Protein AF-A0A7V1K3C0-F1 (afdb_monomer)

Radius of gyration: 14.52 Å; Cα contacts (8 Å, |Δi|>4): 73; chains: 1; bounding box: 44×20×28 Å

Sequence (49 aa):
MIHVMTEKYALGIDIGSTTVKYVLCDEEFNIIAKEYTAHDTKQAETLLR

Solvent-accessible surface area (backbone atoms only — not comparable to full-atom values): 3184 Å² total; per-residue (Å²): 135,86,83,80,81,81,85,59,70,47,78,48,75,47,82,59,99,58,34,41,33,39,38,33,21,43,83,86,63,49,77,76,44,71,51,80,42,75,24,84,96,37,62,69,67,59,72,74,106

pLDDT: mean 80.14, std 13.42, range [49.66, 95.88]

Secondary structure (DSSP, 8-state):
---------EEEEEE-SSEEEEEEE-TT--EEEEEEEE-TT-HHHHHT-

Foldseek 3Di:
DDDDDDWDKDKDWDQDPFWTKIFIAGPVRDTPDIDIDGCVRPRVVVVVD

Nearest PDB structures (foldseek):
  3ezw-assembly1_E  TM=8.189E-01  e=1.394E-01  Escherichia coli K-12
  3eo3-assembly3_B  TM=6.418E-01  e=1.239E-01  Homo sapiens
  6zm5-assembly1_P  TM=7.047E-01  e=6.407E-01  Homo sapiens
  5aj4-assembly1_BS  TM=6.597E-01  e=5.373E-01  Sus scrofa
  7nsh-assembly1_BS  TM=5.686E-01  e=5.698E-01  Sus scrofa

Mean predicted aligned error: 7.95 Å

Structure (mmCIF, N/CA/C/O backbone):
data_AF-A0A7V1K3C0-F1
#
_entry.id   AF-A0A7V1K3C0-F1
#
loop_
_atom_site.group_PDB
_atom_site.id
_atom_site.type_symbol
_atom_site.label_atom_id
_atom_site.label_alt_id
_atom_site.label_comp_id
_atom_site.label_asym_id
_atom_site.label_entity_id
_atom_site.label_seq_id
_atom_site.pdbx_PDB_ins_code
_atom_site.Cartn_x
_atom_site.Cartn_y
_atom_site.Cartn_z
_atom_site.occupancy
_atom_site.B_iso_or_equiv
_atom_site.auth_seq_id
_atom_site.auth_comp_id
_atom_site.auth_asym_id
_atom_site.auth_atom_id
_atom_site.pdbx_PDB_model_num
ATOM 1 N N . MET A 1 1 ? -35.160 12.831 14.041 1.00 49.66 1 MET A N 1
ATOM 2 C CA . MET A 1 1 ? -33.731 13.050 13.734 1.00 49.66 1 MET A CA 1
ATOM 3 C C . MET A 1 1 ? -33.147 11.718 13.315 1.00 49.66 1 MET A C 1
ATOM 5 O O . MET A 1 1 ? -33.233 10.777 14.088 1.00 49.66 1 MET A O 1
ATOM 9 N N . ILE A 1 2 ? -32.641 11.625 12.092 1.00 61.69 2 ILE A N 1
ATOM 10 C CA . ILE A 1 2 ? -31.927 10.449 11.585 1.00 61.69 2 ILE A CA 1
ATOM 11 C C . ILE A 1 2 ? -30.460 10.618 11.977 1.00 61.69 2 ILE A C 1
ATOM 13 O O . ILE A 1 2 ? -29.820 11.570 11.540 1.00 61.69 2 ILE A O 1
ATOM 17 N N . HIS A 1 3 ? -29.964 9.755 12.861 1.00 62.78 3 HIS A N 1
ATOM 18 C CA . HIS A 1 3 ? -28.533 9.661 13.135 1.00 62.78 3 HIS A CA 1
ATOM 19 C C . HIS A 1 3 ? -27.894 8.951 11.943 1.00 62.78 3 HIS A C 1
ATOM 21 O O . HIS A 1 3 ? -28.170 7.777 11.706 1.00 62.78 3 HIS A O 1
ATOM 27 N N . VAL A 1 4 ? -27.083 9.669 11.171 1.00 68.06 4 VAL A N 1
ATOM 28 C CA . VAL A 1 4 ? -26.178 9.041 10.208 1.00 68.06 4 VAL A CA 1
ATOM 29 C C . VAL A 1 4 ? -24.959 8.614 11.015 1.00 68.06 4 VAL A C 1
ATOM 31 O O . VAL A 1 4 ? -24.260 9.469 11.556 1.00 68.06 4 VAL A O 1
ATOM 34 N N . MET A 1 5 ? -24.756 7.307 11.175 1.00 68.94 5 MET A N 1
ATOM 35 C CA . MET A 1 5 ? -23.521 6.798 11.764 1.00 68.94 5 MET A CA 1
ATOM 36 C C . MET A 1 5 ? -22.403 6.975 10.741 1.00 68.94 5 MET A C 1
ATOM 38 O O . MET A 1 5 ? -22.521 6.542 9.595 1.00 68.94 5 MET A O 1
ATOM 42 N N . THR A 1 6 ? -21.352 7.678 11.144 1.00 73.94 6 THR A N 1
ATOM 43 C CA . THR A 1 6 ? -20.140 7.821 10.343 1.00 73.94 6 THR A CA 1
ATOM 44 C C . THR A 1 6 ? -19.215 6.676 10.717 1.00 73.94 6 THR A C 1
ATOM 46 O O . THR A 1 6 ? -18.506 6.776 11.714 1.00 73.94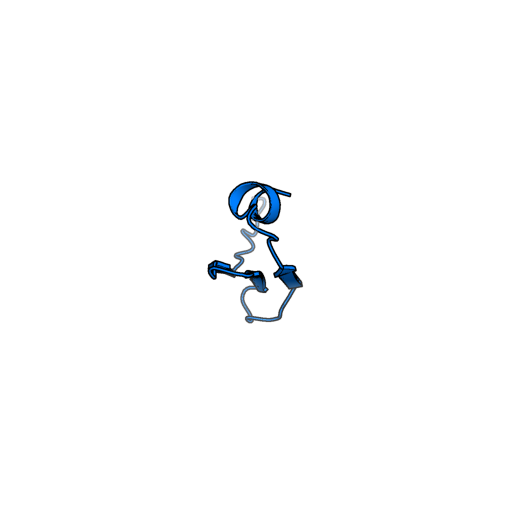 6 THR A O 1
ATOM 49 N N . GLU A 1 7 ? -19.237 5.600 9.937 1.00 78.50 7 GLU A N 1
ATOM 50 C CA . GLU A 1 7 ? -18.292 4.492 10.097 1.00 78.50 7 GLU A CA 1
ATOM 51 C C . GLU A 1 7 ? -16.879 4.984 9.751 1.00 78.50 7 GLU A C 1
ATOM 53 O O . GLU A 1 7 ? -16.655 5.521 8.657 1.00 78.50 7 GLU A O 1
ATOM 58 N N . LYS A 1 8 ? -15.922 4.858 10.679 1.00 87.50 8 LYS A N 1
ATOM 59 C CA . LYS A 1 8 ? -14.520 5.201 10.413 1.00 87.50 8 LYS A CA 1
ATOM 60 C C . LYS A 1 8 ? -13.742 3.966 9.994 1.00 87.50 8 LYS A C 1
ATOM 62 O O . LYS A 1 8 ? -13.889 2.886 10.552 1.00 87.50 8 LYS A O 1
ATOM 67 N N . TYR A 1 9 ? -12.838 4.178 9.048 1.00 93.56 9 TYR A N 1
ATOM 68 C CA . TYR A 1 9 ? -11.925 3.151 8.576 1.00 93.56 9 TYR A CA 1
ATOM 69 C C . TYR A 1 9 ? -10.486 3.634 8.675 1.00 93.56 9 TYR A C 1
ATOM 71 O O . TYR A 1 9 ? -10.196 4.817 8.468 1.00 93.56 9 TYR A O 1
ATOM 79 N N . ALA A 1 10 ? -9.580 2.705 8.958 1.00 94.19 10 ALA A N 1
ATOM 80 C CA . ALA A 1 10 ? -8.146 2.939 8.924 1.00 94.19 10 ALA A CA 1
ATOM 81 C C . ALA A 1 10 ? -7.556 2.305 7.661 1.00 94.19 10 ALA A C 1
ATOM 83 O O . ALA A 1 10 ? -7.691 1.102 7.447 1.00 94.19 10 ALA A O 1
ATOM 84 N N . LEU A 1 11 ? -6.890 3.109 6.831 1.00 95.06 11 LEU A N 1
ATOM 85 C CA . LEU A 1 11 ? -6.185 2.642 5.638 1.00 95.06 11 LEU A CA 1
ATOM 86 C C . LEU A 1 11 ? -4.673 2.746 5.861 1.00 95.06 11 LEU A C 1
ATOM 88 O O . LEU A 1 11 ? -4.141 3.841 6.037 1.00 95.06 11 LEU A O 1
ATOM 92 N N . GLY A 1 12 ? -3.984 1.608 5.838 1.00 93.75 12 GLY A N 1
ATOM 93 C CA . GLY A 1 12 ? -2.526 1.528 5.818 1.00 93.75 12 GLY A CA 1
ATOM 94 C C . GLY A 1 12 ? -2.030 1.223 4.410 1.00 93.75 12 GLY A C 1
ATOM 95 O O . GLY A 1 12 ? -2.522 0.287 3.785 1.00 93.75 12 GLY A O 1
ATOM 96 N N . ILE A 1 13 ? -1.055 1.990 3.918 1.00 93.38 13 ILE A N 1
ATOM 97 C CA . ILE A 1 13 ? -0.437 1.796 2.600 1.00 93.38 13 ILE A CA 1
ATOM 98 C C . ILE A 1 13 ? 1.082 1.701 2.781 1.00 93.38 13 ILE A C 1
ATOM 100 O O . ILE A 1 13 ? 1.687 2.570 3.405 1.00 93.38 13 ILE A O 1
ATOM 104 N N . ASP A 1 14 ? 1.689 0.655 2.221 1.00 90.31 14 ASP A N 1
ATOM 105 C CA . ASP A 1 14 ? 3.139 0.439 2.162 1.00 90.31 14 ASP A CA 1
ATOM 106 C C . ASP A 1 14 ? 3.569 0.352 0.693 1.00 90.31 14 ASP A C 1
ATOM 108 O O . ASP A 1 14 ? 3.179 -0.568 -0.032 1.00 90.31 14 ASP A O 1
ATOM 112 N N . ILE A 1 15 ? 4.351 1.335 0.244 1.00 85.00 15 ILE A N 1
ATOM 113 C CA . ILE A 1 15 ? 4.843 1.429 -1.133 1.00 85.00 15 ILE A CA 1
ATOM 114 C C . ILE A 1 15 ? 6.350 1.191 -1.110 1.00 85.00 15 ILE A C 1
ATOM 116 O O . ILE A 1 15 ? 7.138 2.084 -0.800 1.00 85.00 15 ILE A O 1
ATOM 120 N N . GLY A 1 16 ? 6.742 -0.032 -1.449 1.00 83.25 16 GLY A N 1
ATOM 121 C CA . GLY A 1 16 ? 8.130 -0.417 -1.660 1.00 83.25 16 GLY A CA 1
ATOM 122 C C . GLY A 1 16 ? 8.591 -0.192 -3.101 1.00 83.25 16 GLY A C 1
ATOM 123 O O . GLY A 1 16 ? 7.819 0.197 -3.972 1.00 83.25 16 GLY A O 1
ATOM 124 N N . SER A 1 17 ? 9.869 -0.485 -3.355 1.00 75.62 17 SER A N 1
ATOM 125 C CA . SER A 1 17 ? 10.490 -0.451 -4.689 1.00 75.62 17 SER A CA 1
ATOM 126 C C . SER A 1 17 ? 10.225 -1.693 -5.540 1.00 75.62 17 SER A C 1
ATOM 128 O O . SER A 1 17 ? 10.631 -1.721 -6.702 1.00 75.62 17 SER A O 1
ATOM 130 N N . THR A 1 18 ? 9.564 -2.709 -4.979 1.00 76.81 18 THR A N 1
ATOM 131 C CA . THR A 1 18 ? 9.095 -3.903 -5.704 1.00 76.81 18 THR A CA 1
ATOM 132 C C . THR A 1 18 ? 7.608 -4.204 -5.511 1.00 76.81 18 THR A C 1
ATOM 134 O O . THR A 1 18 ? 7.013 -4.899 -6.334 1.00 76.81 18 THR A O 1
ATOM 137 N N . THR A 1 19 ? 6.985 -3.699 -4.443 1.00 82.62 19 THR A N 1
ATOM 138 C CA . THR A 1 19 ? 5.633 -4.092 -4.027 1.00 82.62 19 THR A CA 1
ATOM 139 C C .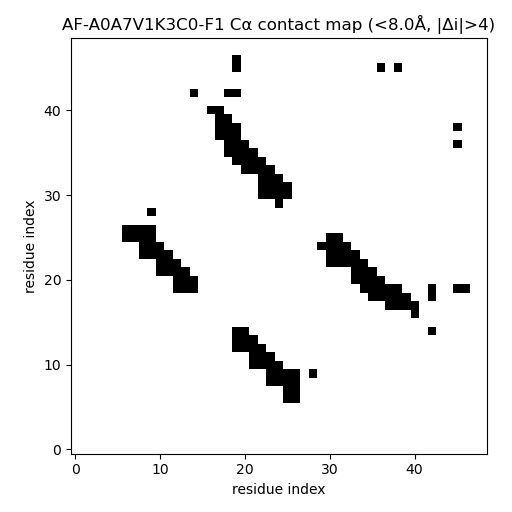 THR A 1 19 ? 4.823 -2.909 -3.530 1.00 82.62 19 THR A C 1
ATOM 141 O O . THR A 1 19 ? 5.350 -2.075 -2.798 1.00 82.62 19 THR A O 1
ATOM 144 N N . VAL A 1 20 ? 3.534 -2.899 -3.841 1.00 86.38 20 VAL A N 1
ATOM 145 C CA . VAL A 1 20 ? 2.531 -2.068 -3.173 1.00 86.38 20 VAL A CA 1
ATOM 146 C C . VAL A 1 20 ? 1.687 -2.978 -2.291 1.00 86.38 20 VAL A C 1
ATOM 148 O O . VAL A 1 20 ? 1.293 -4.067 -2.711 1.00 86.38 20 VAL A O 1
ATOM 151 N N . LYS A 1 21 ? 1.427 -2.549 -1.060 1.00 90.00 21 LYS A N 1
ATOM 152 C CA . LYS A 1 21 ? 0.566 -3.264 -0.121 1.00 90.00 21 LYS A CA 1
ATOM 153 C C . LYS A 1 21 ? -0.413 -2.288 0.495 1.00 90.00 21 LYS A C 1
ATOM 155 O O . LYS A 1 21 ? -0.037 -1.157 0.806 1.00 90.00 21 LYS A O 1
ATOM 160 N N . TYR A 1 22 ? -1.631 -2.742 0.740 1.00 93.56 22 TYR A N 1
ATOM 161 C CA . T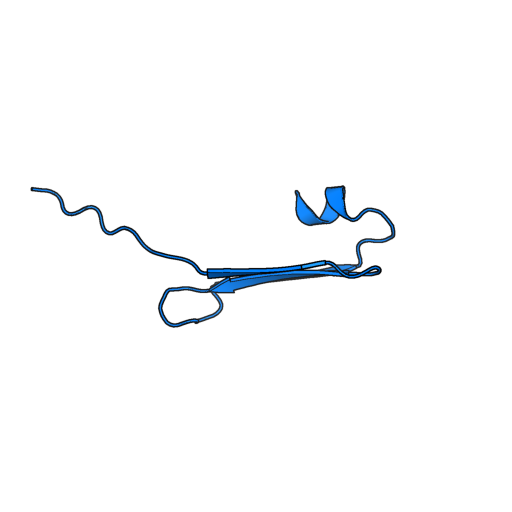YR A 1 22 ? -2.575 -1.990 1.554 1.00 93.56 22 TYR A CA 1
ATOM 162 C C . TYR A 1 22 ? -3.310 -2.894 2.538 1.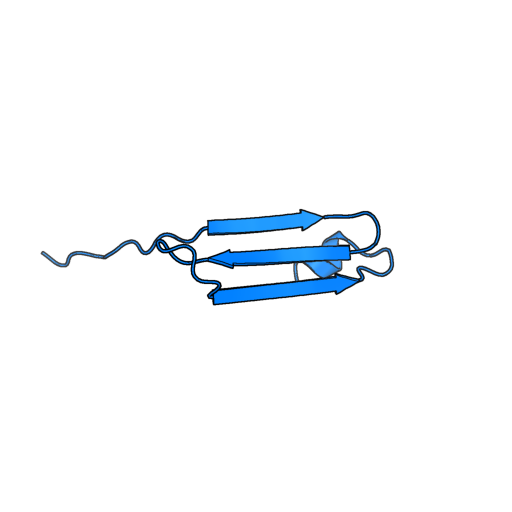00 93.56 22 TYR A C 1
ATOM 164 O O . TYR A 1 22 ? -3.446 -4.101 2.323 1.00 93.56 22 TYR A O 1
ATOM 172 N N . VAL A 1 23 ? -3.797 -2.289 3.616 1.00 95.06 23 VAL A N 1
ATOM 173 C CA . VAL A 1 23 ? -4.730 -2.899 4.562 1.00 95.06 23 VAL A CA 1
ATOM 174 C C . VAL A 1 23 ? -5.803 -1.879 4.925 1.00 95.06 23 VAL A C 1
ATOM 176 O O . VAL A 1 23 ? -5.493 -0.727 5.221 1.00 95.06 23 VAL A O 1
ATOM 179 N N . LEU A 1 24 ? -7.060 -2.298 4.880 1.00 95.44 24 LEU A N 1
ATOM 180 C CA . LEU A 1 24 ? -8.211 -1.532 5.331 1.00 95.44 24 LEU A CA 1
ATOM 181 C C . LEU A 1 24 ? -8.774 -2.214 6.572 1.00 95.44 24 LEU A C 1
ATOM 183 O O . LEU A 1 24 ? -9.094 -3.406 6.518 1.00 95.44 24 LEU A O 1
ATOM 187 N N . CYS A 1 25 ? -8.917 -1.458 7.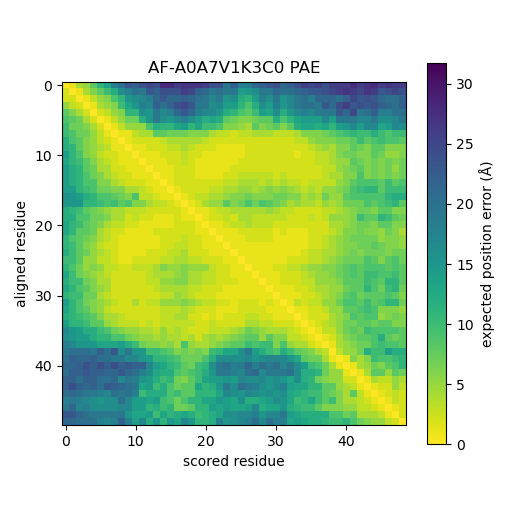653 1.00 95.88 25 CYS A N 1
ATOM 188 C CA . CYS A 1 25 ? -9.478 -1.946 8.902 1.00 95.88 25 CYS A CA 1
ATOM 189 C C . CYS A 1 25 ? -10.708 -1.149 9.342 1.00 95.88 25 CYS A C 1
ATOM 191 O O . CYS A 1 25 ? -10.829 0.036 9.015 1.00 95.88 25 CYS A O 1
ATOM 193 N N . ASP A 1 26 ? -11.594 -1.806 10.092 1.00 93.81 26 ASP A N 1
ATOM 194 C CA . ASP A 1 26 ? -12.690 -1.155 10.820 1.00 93.81 26 ASP A CA 1
ATOM 195 C C . ASP A 1 26 ? -12.179 -0.456 12.094 1.00 93.81 26 ASP A C 1
ATOM 197 O O . ASP A 1 26 ? -10.974 -0.411 12.367 1.00 93.81 26 ASP A O 1
ATOM 201 N N . GLU A 1 27 ? -13.097 0.109 12.878 1.00 91.69 27 GLU A N 1
ATOM 202 C CA . GLU A 1 27 ? -12.776 0.798 14.134 1.00 91.69 27 GLU A CA 1
ATOM 203 C C . GLU A 1 27 ? -12.180 -0.126 15.207 1.00 91.69 27 GLU A C 1
ATOM 205 O O . GLU A 1 27 ? -11.438 0.334 16.076 1.00 91.69 27 GLU A O 1
ATOM 210 N N . GLU A 1 28 ? -12.457 -1.428 15.134 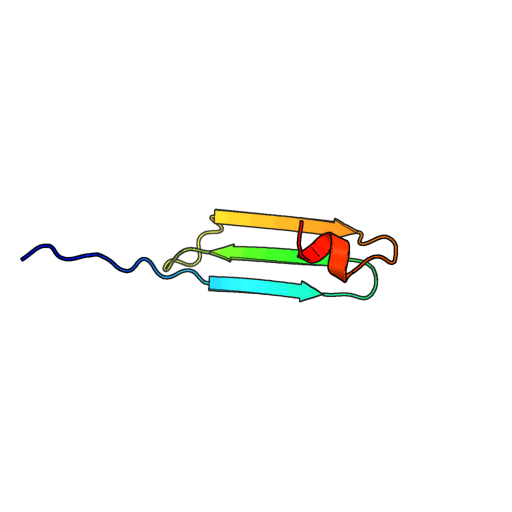1.00 93.38 28 GLU A N 1
ATOM 211 C CA . GLU A 1 28 ? -11.901 -2.452 16.022 1.00 93.38 28 GLU A CA 1
ATOM 212 C C . GLU A 1 28 ? -10.568 -3.016 15.495 1.00 93.38 28 GLU A C 1
ATOM 214 O O . GLU A 1 28 ? -9.995 -3.934 16.083 1.00 93.38 28 GLU A O 1
ATOM 219 N N . PHE A 1 29 ? -10.038 -2.438 14.411 1.00 89.50 29 PHE A N 1
ATOM 220 C CA . PHE A 1 29 ? -8.843 -2.883 13.697 1.00 89.50 29 PHE A CA 1
ATOM 221 C C . PHE A 1 29 ? -8.948 -4.289 13.081 1.00 89.50 29 PHE A C 1
ATOM 223 O O . PHE A 1 29 ? -7.924 -4.882 12.718 1.00 89.50 29 PHE A O 1
ATOM 230 N N . ASN A 1 30 ? -10.157 -4.815 12.871 1.00 94.19 30 ASN A N 1
ATOM 231 C CA . ASN A 1 30 ? -10.333 -6.022 12.071 1.00 94.19 30 ASN A CA 1
ATOM 232 C C . ASN A 1 30 ? -10.027 -5.712 10.607 1.00 94.19 30 ASN A C 1
ATOM 234 O O . ASN A 1 30 ? -10.447 -4.688 10.070 1.00 94.19 30 ASN A O 1
ATOM 238 N N . ILE A 1 31 ? -9.313 -6.618 9.938 1.00 93.81 31 ILE A N 1
ATOM 239 C CA . ILE A 1 31 ? -8.962 -6.448 8.526 1.00 93.81 31 ILE A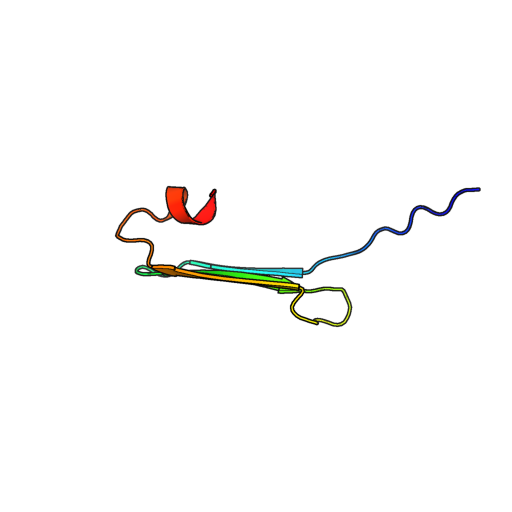 CA 1
ATOM 240 C C . ILE A 1 31 ? -10.192 -6.732 7.664 1.00 93.81 31 ILE A C 1
ATOM 242 O O . ILE A 1 31 ? -10.650 -7.871 7.585 1.00 93.81 31 ILE A O 1
ATOM 246 N N . ILE A 1 32 ? -10.663 -5.707 6.961 1.00 94.56 32 ILE A N 1
ATOM 247 C CA . ILE A 1 32 ? -11.789 -5.786 6.025 1.00 94.56 32 ILE A CA 1
ATOM 248 C C . ILE A 1 32 ? -11.285 -6.102 4.612 1.00 94.56 32 ILE A C 1
ATOM 250 O O . ILE A 1 32 ? -11.904 -6.867 3.877 1.00 94.56 32 ILE A O 1
ATOM 254 N N . ALA A 1 33 ? -10.141 -5.531 4.228 1.00 92.25 33 ALA A N 1
ATOM 255 C CA . ALA A 1 33 ? -9.504 -5.782 2.939 1.00 92.25 33 ALA A CA 1
ATOM 256 C C . ALA A 1 33 ? -7.984 -5.645 3.042 1.00 92.25 33 ALA A C 1
ATOM 258 O O . ALA A 1 33 ? -7.468 -4.874 3.850 1.00 92.25 33 ALA A O 1
ATOM 259 N N . LYS A 1 34 ? -7.257 -6.387 2.208 1.00 91.69 34 LYS A N 1
ATOM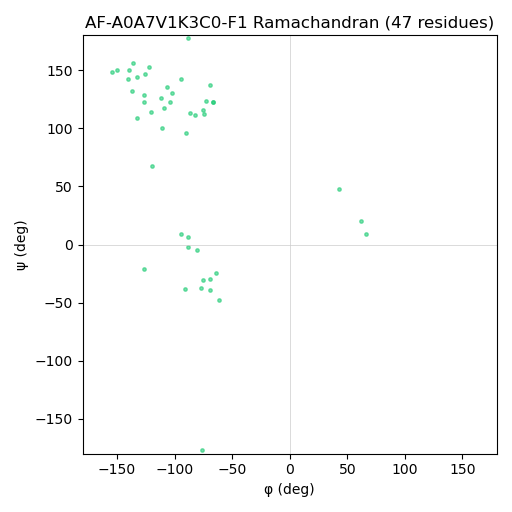 260 C CA . LYS A 1 34 ? -5.808 -6.250 2.054 1.00 91.69 34 LYS A CA 1
ATOM 261 C C . LYS A 1 34 ? -5.374 -6.730 0.681 1.00 91.69 34 LYS A C 1
ATOM 263 O O . LYS A 1 34 ? -5.930 -7.704 0.177 1.00 91.69 34 LYS A O 1
ATOM 268 N N . GLU A 1 35 ? -4.329 -6.122 0.147 1.00 87.75 35 GLU A N 1
ATOM 269 C CA . GLU A 1 35 ? -3.672 -6.610 -1.061 1.00 87.75 35 GLU A CA 1
ATOM 270 C C . GLU A 1 35 ? -2.158 -6.479 -0.940 1.00 87.75 35 GLU A C 1
ATOM 272 O O . GLU A 1 35 ? -1.635 -5.609 -0.239 1.00 87.75 35 GLU A O 1
ATOM 277 N N . TYR A 1 36 ? -1.467 -7.390 -1.614 1.00 83.75 36 TYR A N 1
ATOM 278 C CA . TYR A 1 36 ? -0.027 -7.395 -1.786 1.00 83.75 36 TYR A CA 1
ATOM 279 C C . TYR A 1 36 ? 0.237 -7.634 -3.266 1.00 83.75 36 TYR A C 1
ATOM 281 O O . TYR A 1 36 ? 0.037 -8.750 -3.752 1.00 83.75 36 TYR A O 1
ATOM 289 N N . THR A 1 37 ? 0.707 -6.607 -3.964 1.00 77.81 37 THR A N 1
ATOM 290 C CA . THR A 1 37 ? 0.903 -6.675 -5.412 1.00 77.81 37 THR A CA 1
ATOM 291 C C . THR A 1 37 ? 2.326 -6.266 -5.759 1.00 77.81 37 THR A C 1
ATOM 293 O O . THR A 1 37 ? 2.794 -5.181 -5.406 1.00 77.81 37 THR A O 1
ATOM 296 N N . ALA A 1 38 ? 3.046 -7.163 -6.438 1.00 74.25 38 ALA A N 1
ATOM 297 C CA . ALA A 1 38 ? 4.328 -6.830 -7.044 1.00 74.25 38 ALA A CA 1
ATOM 298 C C . ALA A 1 38 ? 4.065 -5.828 -8.168 1.00 74.25 38 ALA A C 1
ATOM 300 O O . ALA A 1 38 ? 3.277 -6.093 -9.071 1.00 74.25 38 ALA A O 1
ATOM 301 N N . HIS A 1 39 ? 4.689 -4.661 -8.091 1.00 65.12 39 HIS A N 1
ATOM 302 C CA . HIS A 1 39 ? 4.310 -3.552 -8.956 1.00 65.12 39 HIS A CA 1
ATOM 303 C C . HIS A 1 39 ? 5.056 -3.560 -10.294 1.00 65.12 39 HIS A C 1
ATOM 305 O O . HIS A 1 39 ? 4.829 -2.664 -11.085 1.00 65.12 39 HIS A O 1
ATOM 311 N N . ASP A 1 40 ? 5.978 -4.502 -10.535 1.00 67.56 40 ASP A N 1
ATOM 312 C CA . ASP A 1 40 ? 6.636 -4.750 -11.833 1.00 67.56 40 ASP A CA 1
ATOM 313 C C . ASP A 1 40 ? 7.059 -3.454 -12.573 1.00 67.56 40 ASP A C 1
ATOM 315 O O . ASP A 1 40 ? 6.766 -3.233 -13.744 1.00 67.56 40 ASP A O 1
ATOM 319 N N . THR A 1 41 ? 7.718 -2.539 -11.838 1.00 63.34 41 THR A N 1
ATOM 320 C CA . THR A 1 41 ? 8.132 -1.168 -12.250 1.00 63.34 41 THR A CA 1
ATOM 321 C C . THR A 1 41 ? 7.030 -0.122 -12.538 1.00 63.34 41 THR A C 1
ATOM 323 O O . THR A 1 41 ? 7.330 0.986 -12.974 1.00 63.34 41 THR A O 1
ATOM 326 N N . LYS A 1 42 ? 5.765 -0.426 -12.235 1.00 65.12 42 LYS A N 1
ATOM 327 C CA . LYS A 1 42 ? 4.558 0.402 -12.423 1.00 65.12 42 LYS A CA 1
ATOM 328 C C . LYS A 1 42 ? 3.829 0.706 -11.101 1.00 65.12 42 LYS A C 1
ATOM 330 O O . LYS A 1 42 ? 2.704 0.261 -10.863 1.00 65.12 42 LYS A O 1
ATOM 335 N N . GLN A 1 43 ? 4.453 1.494 -10.226 1.00 60.16 43 GLN A N 1
ATOM 336 C CA . GLN A 1 43 ? 3.942 1.779 -8.874 1.00 60.16 43 GLN A CA 1
ATOM 337 C C . GLN A 1 43 ? 2.578 2.490 -8.867 1.00 60.16 43 GLN A C 1
ATOM 339 O O . GLN A 1 43 ? 1.669 2.065 -8.158 1.00 60.16 43 GLN A O 1
ATOM 344 N N . ALA A 1 44 ? 2.417 3.551 -9.664 1.00 64.12 44 ALA A N 1
ATOM 345 C CA . ALA A 1 44 ? 1.187 4.349 -9.671 1.00 64.12 44 ALA A CA 1
ATOM 346 C C . ALA A 1 44 ? -0.009 3.589 -10.269 1.00 64.12 44 ALA A C 1
ATOM 348 O O . ALA A 1 44 ? -1.115 3.670 -9.747 1.00 64.12 44 ALA A O 1
ATOM 349 N N . GLU A 1 45 ? 0.223 2.815 -11.332 1.00 63.94 45 GLU A N 1
ATOM 350 C CA . GLU A 1 45 ? -0.823 2.034 -12.007 1.00 63.94 45 GLU A CA 1
ATOM 351 C C . GLU A 1 45 ? -1.327 0.875 -11.129 1.00 63.94 45 GLU A C 1
ATOM 353 O O . GLU A 1 45 ? -2.489 0.498 -11.211 1.00 63.94 45 GLU A O 1
ATOM 358 N N . THR A 1 46 ? -0.459 0.341 -10.262 1.00 60.12 46 THR A N 1
ATOM 359 C CA . THR A 1 46 ? -0.803 -0.726 -9.311 1.00 60.12 46 THR A CA 1
ATOM 360 C C . THR A 1 46 ? -1.593 -0.197 -8.114 1.00 60.12 46 THR A C 1
ATOM 362 O O . THR A 1 46 ? -2.501 -0.865 -7.641 1.00 60.12 46 THR A O 1
ATOM 365 N N . LEU A 1 47 ? -1.265 1.001 -7.620 1.00 62.66 47 LEU A N 1
ATOM 366 C CA . LEU A 1 47 ? -1.943 1.591 -6.461 1.00 62.66 47 LEU A CA 1
ATOM 367 C C . LEU A 1 47 ? -3.339 2.146 -6.796 1.00 62.66 47 LEU A C 1
ATOM 369 O O . LEU A 1 47 ? -4.198 2.190 -5.923 1.00 62.66 47 LEU A O 1
ATOM 373 N N . LEU A 1 48 ? -3.551 2.611 -8.030 1.00 67.19 48 LEU A N 1
ATOM 374 C CA . LEU A 1 48 ? -4.791 3.269 -8.468 1.00 67.19 48 LEU A CA 1
ATOM 375 C C . LEU A 1 48 ? -5.803 2.313 -9.129 1.00 67.19 48 LEU A C 1
ATOM 377 O O . LEU A 1 48 ? -6.761 2.791 -9.739 1.00 67.19 48 LEU A O 1
ATOM 381 N N . ARG A 1 49 ? -5.556 1.000 -9.078 1.00 58.34 49 ARG A N 1
ATOM 382 C CA . ARG A 1 49 ? -6.381 -0.018 -9.738 1.00 58.34 49 ARG A CA 1
ATOM 383 C C . ARG A 1 49 ? -7.595 -0.438 -8.919 1.00 58.34 49 ARG A C 1
ATOM 385 O O . ARG A 1 49 ? -7.524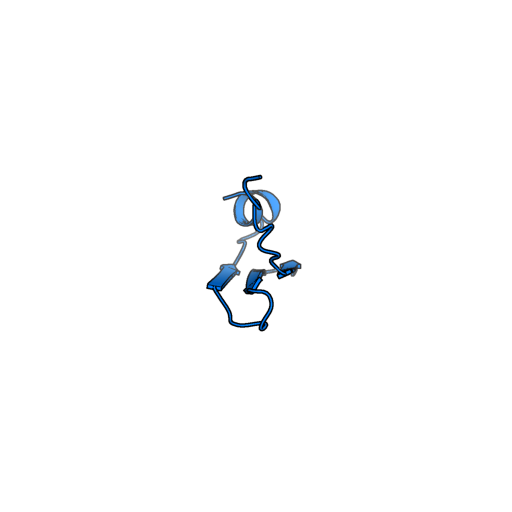 -0.368 -7.675 1.00 58.34 49 ARG A O 1
#